Protein AF-A0A972LWR5-F1 (afdb_monomer_lite)

pLDDT: mean 77.83, std 15.04, range [46.28, 92.75]

Structure (mmCIF, N/CA/C/O backbone):
data_AF-A0A972LWR5-F1
#
_entry.id   AF-A0A972LWR5-F1
#
loop_
_atom_site.group_PDB
_atom_site.id
_atom_site.type_symbol
_atom_site.label_atom_id
_atom_site.label_alt_id
_atom_site.label_comp_id
_atom_site.label_asym_id
_atom_site.label_entity_id
_atom_site.label_seq_id
_atom_site.pdbx_PDB_ins_code
_atom_site.Cartn_x
_atom_site.Cartn_y
_atom_site.Cartn_z
_atom_site.occupancy
_atom_site.B_iso_or_equiv
_atom_site.auth_seq_id
_atom_site.auth_comp_id
_atom_site.auth_asym_id
_atom_site.auth_atom_id
_atom_site.pdbx_PDB_model_num
ATOM 1 N N . MET A 1 1 ? 4.904 -5.696 61.386 1.00 52.78 1 MET A N 1
ATOM 2 C CA . MET A 1 1 ? 3.780 -6.233 60.578 1.00 52.78 1 MET A CA 1
ATOM 3 C C . MET A 1 1 ? 3.346 -5.278 59.453 1.00 52.78 1 MET A C 1
ATOM 5 O O . MET A 1 1 ? 2.999 -5.763 58.387 1.00 52.78 1 MET A O 1
ATOM 9 N N . LEU A 1 2 ? 3.448 -3.951 59.634 1.00 50.88 2 LEU A N 1
ATOM 10 C CA . LEU A 1 2 ? 3.089 -2.930 58.625 1.00 50.88 2 LEU A CA 1
ATOM 11 C C . LEU A 1 2 ? 4.042 -2.836 57.408 1.00 50.88 2 LEU A C 1
ATOM 13 O O . LEU A 1 2 ? 3.626 -2.416 56.333 1.00 50.88 2 LEU A O 1
ATOM 17 N N . GLU A 1 3 ? 5.290 -3.299 57.539 1.00 55.75 3 GLU A N 1
ATOM 18 C CA . GLU A 1 3 ? 6.297 -3.336 56.456 1.00 55.75 3 GLU A CA 1
ATOM 19 C C . GLU A 1 3 ? 5.886 -4.218 55.258 1.00 55.75 3 GLU A C 1
ATOM 21 O O . GLU A 1 3 ? 6.197 -3.911 54.109 1.00 55.75 3 GLU A O 1
ATOM 26 N N . ARG A 1 4 ? 5.126 -5.300 55.498 1.00 54.59 4 ARG A N 1
ATOM 27 C CA . ARG A 1 4 ? 4.644 -6.202 54.431 1.00 54.59 4 ARG A CA 1
ATOM 28 C C . ARG A 1 4 ? 3.530 -5.585 53.588 1.00 54.59 4 ARG A C 1
ATOM 30 O O . ARG A 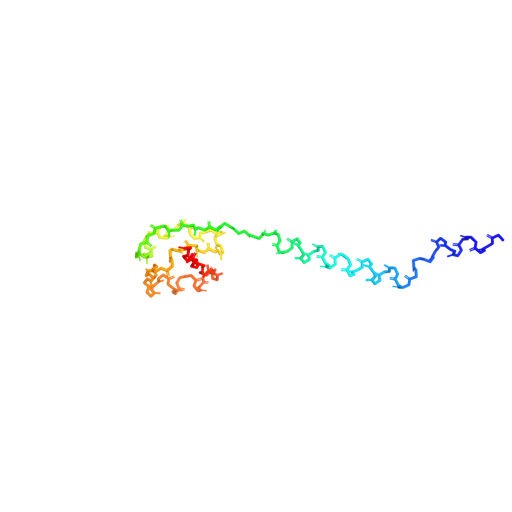1 4 ? 3.430 -5.916 52.413 1.00 54.59 4 ARG A O 1
ATOM 37 N N . ILE A 1 5 ? 2.726 -4.691 54.168 1.00 53.09 5 ILE A N 1
ATOM 38 C CA . ILE A 1 5 ? 1.637 -4.006 53.456 1.00 53.09 5 ILE A CA 1
ATOM 39 C C . ILE A 1 5 ? 2.211 -2.896 52.567 1.00 53.09 5 ILE A C 1
ATOM 41 O O . ILE A 1 5 ? 1.799 -2.772 51.419 1.00 53.09 5 ILE A O 1
ATOM 45 N N . LYS A 1 6 ? 3.242 -2.168 53.027 1.00 52.88 6 LYS A N 1
ATOM 46 C CA . LYS A 1 6 ? 3.970 -1.200 52.184 1.00 52.88 6 LYS A CA 1
ATOM 47 C C . LYS A 1 6 ? 4.599 -1.854 50.949 1.00 52.88 6 LYS A C 1
ATOM 49 O O . LYS A 1 6 ? 4.469 -1.321 49.857 1.00 52.88 6 LYS A O 1
ATOM 54 N N . LYS A 1 7 ? 5.180 -3.050 51.093 1.00 52.41 7 LYS A N 1
ATOM 55 C CA . LYS A 1 7 ? 5.783 -3.803 49.978 1.00 52.41 7 LYS A CA 1
ATOM 56 C C . LYS A 1 7 ? 4.773 -4.258 48.909 1.00 52.41 7 LYS A C 1
ATOM 58 O O . LYS A 1 7 ? 5.169 -4.490 47.777 1.00 52.41 7 LYS A O 1
ATOM 63 N N . LEU A 1 8 ? 3.487 -4.374 49.256 1.00 53.06 8 LEU A N 1
ATOM 64 C CA . LEU A 1 8 ? 2.396 -4.669 48.314 1.00 53.06 8 LEU A CA 1
ATOM 65 C C . LEU A 1 8 ? 1.809 -3.405 47.659 1.00 53.06 8 LEU A C 1
ATOM 67 O O . LEU A 1 8 ? 1.172 -3.513 46.618 1.00 53.06 8 LEU A O 1
ATOM 71 N N . MET A 1 9 ? 2.020 -2.224 48.252 1.00 48.91 9 MET A N 1
ATOM 72 C CA . MET A 1 9 ? 1.580 -0.927 47.709 1.00 48.91 9 MET A CA 1
ATOM 73 C C . MET A 1 9 ? 2.675 -0.190 46.928 1.00 48.91 9 MET A C 1
ATOM 75 O O . MET A 1 9 ? 2.415 0.870 46.3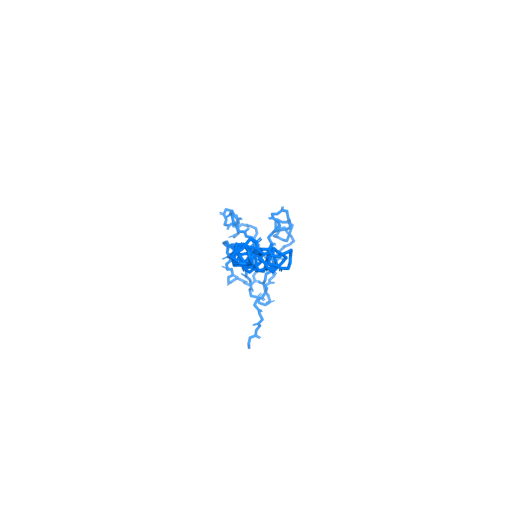66 1.00 48.91 9 MET A O 1
ATOM 79 N N . ASN A 1 10 ? 3.881 -0.753 46.863 1.00 52.88 10 ASN A N 1
ATOM 80 C CA . ASN A 1 10 ? 4.969 -0.283 46.017 1.00 52.88 10 ASN A CA 1
ATOM 81 C C . ASN A 1 10 ? 4.778 -0.802 44.583 1.00 52.88 10 ASN A C 1
ATOM 83 O O . ASN A 1 10 ? 5.623 -1.515 44.061 1.00 52.88 10 ASN A O 1
ATOM 87 N N . PHE A 1 11 ? 3.694 -0.383 43.923 1.00 53.25 11 PHE A N 1
ATOM 88 C CA . PHE A 1 11 ? 3.872 0.052 42.538 1.00 53.25 11 PHE A CA 1
ATOM 89 C C . PHE A 1 11 ? 4.705 1.330 42.645 1.00 53.25 11 PHE A C 1
ATOM 91 O O . PHE A 1 11 ? 4.167 2.437 42.690 1.00 53.25 11 PHE A O 1
ATOM 98 N N . GLU A 1 12 ? 6.015 1.176 42.856 1.00 59.09 12 GLU A N 1
ATOM 99 C CA . GLU A 1 12 ? 6.925 2.315 42.871 1.00 59.09 12 GLU A CA 1
ATOM 100 C C . GLU A 1 12 ? 6.743 3.034 41.533 1.00 59.09 12 GLU A C 1
ATOM 102 O O . GLU A 1 12 ? 6.408 2.418 40.525 1.00 59.09 12 GLU A O 1
ATOM 107 N N . THR A 1 13 ? 6.925 4.346 41.479 1.00 56.69 13 THR A N 1
ATOM 108 C CA . THR A 1 13 ? 6.835 5.106 40.218 1.00 56.69 13 THR A CA 1
ATOM 109 C C . THR A 1 13 ? 7.670 4.478 39.083 1.00 56.69 13 THR A C 1
ATOM 111 O O . THR A 1 13 ? 7.276 4.536 37.921 1.00 56.69 13 TH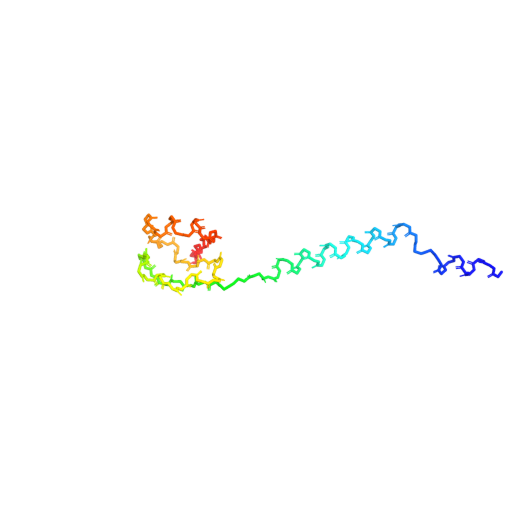R A O 1
ATOM 114 N N . LEU A 1 14 ? 8.742 3.759 39.443 1.00 57.00 14 LEU A N 1
ATOM 115 C CA . LEU A 1 14 ? 9.537 2.864 38.592 1.00 57.00 14 LEU A CA 1
ATOM 116 C C . LEU A 1 14 ? 8.746 1.733 37.901 1.00 57.00 14 LEU A C 1
ATOM 118 O O . LEU A 1 14 ? 9.031 1.414 36.745 1.00 57.00 14 LEU A O 1
ATOM 122 N N . ASP A 1 15 ? 7.759 1.131 38.564 1.00 69.12 15 ASP A N 1
ATOM 123 C CA . ASP A 1 15 ? 6.896 0.096 37.986 1.00 69.12 15 ASP A CA 1
ATOM 124 C C . ASP A 1 15 ? 5.910 0.683 36.978 1.00 69.12 15 ASP A C 1
ATOM 126 O O . ASP A 1 15 ? 5.679 0.080 35.931 1.00 69.12 15 ASP A O 1
ATOM 130 N N . ILE A 1 16 ? 5.378 1.883 37.239 1.00 69.31 16 ILE A N 1
ATOM 131 C CA . ILE A 1 16 ? 4.476 2.562 36.298 1.00 69.31 16 ILE A CA 1
ATOM 132 C C . ILE A 1 16 ? 5.229 2.912 35.014 1.00 69.31 16 ILE A C 1
ATOM 134 O O . ILE A 1 16 ? 4.768 2.556 33.933 1.00 69.31 16 ILE A O 1
ATOM 138 N N . ASP A 1 17 ? 6.408 3.532 35.107 1.00 77.69 17 ASP A N 1
ATOM 139 C CA . ASP A 1 17 ? 7.207 3.885 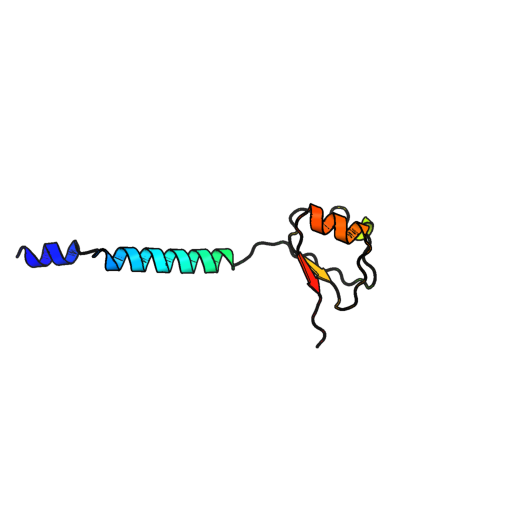33.926 1.00 77.69 17 ASP A CA 1
ATOM 140 C C . ASP A 1 17 ? 7.605 2.655 33.104 1.00 77.69 17 ASP A C 1
ATOM 142 O O . ASP A 1 17 ? 7.600 2.683 31.869 1.00 77.69 17 ASP A O 1
ATOM 146 N N . ARG A 1 18 ? 7.916 1.542 33.778 1.00 81.38 18 ARG A N 1
ATOM 147 C CA . ARG A 1 18 ? 8.211 0.266 33.124 1.00 81.38 18 ARG A CA 1
ATOM 148 C C . ARG A 1 18 ? 6.987 -0.292 32.400 1.00 81.38 18 ARG A C 1
ATOM 150 O O . ARG A 1 18 ? 7.121 -0.733 31.259 1.00 81.38 18 ARG A O 1
ATOM 157 N N . ILE A 1 19 ? 5.816 -0.261 33.034 1.00 83.19 19 ILE A N 1
ATOM 158 C CA . ILE A 1 19 ? 4.554 -0.712 32.435 1.00 83.19 19 ILE A CA 1
ATOM 159 C C . ILE A 1 19 ? 4.191 0.171 31.239 1.00 83.19 19 ILE A C 1
ATOM 161 O O . ILE A 1 19 ? 3.899 -0.356 30.171 1.00 83.19 19 ILE A O 1
ATOM 165 N N . VAL A 1 20 ? 4.269 1.498 31.373 1.00 85.12 20 VAL A N 1
ATOM 166 C CA . VAL A 1 20 ? 3.989 2.446 30.283 1.00 85.12 20 VAL A CA 1
ATOM 167 C C . VAL A 1 20 ? 4.944 2.222 29.117 1.00 85.12 20 VAL A C 1
ATOM 169 O O . VAL A 1 20 ? 4.496 2.135 27.978 1.00 85.12 20 VAL A O 1
ATOM 172 N N . ARG A 1 21 ? 6.247 2.067 29.377 1.00 82.56 21 ARG A N 1
ATOM 173 C CA . ARG A 1 21 ? 7.239 1.785 28.330 1.00 82.56 21 ARG A CA 1
ATOM 174 C C . ARG A 1 21 ? 6.936 0.481 27.601 1.00 82.56 21 ARG A C 1
ATOM 176 O O . ARG A 1 21 ? 7.003 0.443 26.377 1.00 82.56 21 ARG A O 1
ATOM 183 N N . GLU A 1 22 ? 6.589 -0.568 28.335 1.00 87.19 22 GLU A N 1
ATOM 184 C CA . GLU A 1 22 ? 6.266 -1.866 27.749 1.00 87.19 22 GLU A CA 1
ATOM 185 C C . GLU A 1 22 ? 4.955 -1.829 26.951 1.00 87.19 22 GLU A C 1
ATOM 187 O O . GLU A 1 22 ? 4.891 -2.375 25.853 1.00 87.19 22 GLU A O 1
ATOM 192 N N . ILE A 1 23 ? 3.929 -1.131 27.448 1.00 87.81 23 ILE A N 1
ATOM 193 C CA . ILE A 1 23 ? 2.675 -0.904 26.718 1.00 87.81 23 ILE A CA 1
ATOM 194 C C . ILE A 1 23 ? 2.946 -0.105 25.446 1.00 87.81 23 ILE A C 1
ATOM 196 O O . ILE A 1 23 ? 2.478 -0.496 24.387 1.00 87.81 23 ILE A O 1
ATOM 200 N N . VAL A 1 24 ? 3.735 0.970 25.508 1.00 85.12 24 VAL A N 1
ATOM 201 C CA . VAL A 1 24 ? 4.109 1.755 24.321 1.00 85.12 24 VAL A CA 1
ATOM 202 C C . VAL A 1 24 ? 4.897 0.903 23.327 1.00 85.12 24 VAL A C 1
ATOM 204 O O . VAL A 1 24 ? 4.656 1.015 22.131 1.00 85.12 24 VAL A O 1
ATOM 207 N N . ASN A 1 25 ? 5.796 0.031 23.788 1.00 82.94 25 ASN A N 1
ATOM 208 C CA . ASN A 1 25 ? 6.531 -0.887 22.916 1.00 82.94 25 ASN A CA 1
ATOM 209 C C . ASN A 1 25 ? 5.609 -1.916 22.254 1.00 82.94 25 ASN A C 1
ATOM 211 O O . ASN A 1 25 ? 5.734 -2.145 21.055 1.00 82.94 25 ASN A O 1
ATOM 215 N N . ARG A 1 26 ? 4.667 -2.504 23.000 1.00 80.50 26 ARG A N 1
ATOM 216 C CA . ARG A 1 26 ? 3.685 -3.456 22.456 1.00 80.50 26 ARG A CA 1
ATOM 217 C C . ARG A 1 26 ? 2.704 -2.783 21.516 1.00 80.50 26 ARG A C 1
ATOM 219 O O . ARG A 1 26 ? 2.494 -3.297 20.435 1.00 80.50 26 ARG A O 1
ATOM 226 N N . LEU A 1 27 ? 2.194 -1.605 21.867 1.00 78.50 27 LEU A N 1
ATOM 227 C CA . LEU A 1 27 ? 1.335 -0.815 20.990 1.00 78.50 27 LEU A CA 1
ATOM 228 C C . LEU A 1 27 ? 2.082 -0.369 19.736 1.00 78.50 27 LEU A C 1
ATOM 230 O O . LEU A 1 27 ? 1.505 -0.415 18.665 1.00 78.50 27 LEU A O 1
ATOM 234 N N . ARG A 1 28 ? 3.361 0.019 19.818 1.00 72.31 28 ARG A N 1
ATOM 235 C CA . ARG A 1 28 ? 4.171 0.307 18.623 1.00 72.31 28 ARG A CA 1
ATOM 236 C C . ARG A 1 28 ? 4.384 -0.932 17.770 1.00 72.31 28 ARG A C 1
ATOM 238 O O . ARG A 1 28 ? 4.205 -0.841 16.567 1.00 72.31 28 ARG A O 1
ATOM 245 N N . ALA A 1 29 ? 4.714 -2.068 18.379 1.00 67.50 29 ALA A N 1
ATOM 246 C CA . ALA A 1 29 ? 4.856 -3.329 17.665 1.00 67.50 29 ALA A CA 1
ATOM 247 C C . ALA A 1 29 ? 3.525 -3.763 17.033 1.00 67.50 29 ALA A C 1
ATOM 249 O O . ALA A 1 29 ? 3.520 -4.212 15.902 1.00 67.50 29 ALA A O 1
ATOM 250 N N . GLU A 1 30 ? 2.392 -3.570 17.709 1.00 61.97 30 GLU A N 1
ATOM 251 C CA . GLU A 1 30 ? 1.047 -3.837 17.189 1.00 61.97 30 GLU A CA 1
ATOM 252 C C . GLU A 1 30 ? 0.623 -2.819 16.117 1.00 61.97 30 GLU A C 1
ATOM 254 O O . GLU A 1 30 ? -0.034 -3.189 15.154 1.00 61.97 30 GLU A O 1
ATOM 259 N N . MET A 1 31 ? 1.056 -1.559 16.212 1.00 58.16 31 MET A N 1
ATOM 260 C CA . MET A 1 31 ? 0.900 -0.548 15.156 1.00 58.16 31 MET A CA 1
ATOM 261 C C . MET A 1 31 ? 1.825 -0.815 13.956 1.00 58.16 31 MET A C 1
ATOM 263 O O . MET A 1 31 ? 1.496 -0.428 12.836 1.00 58.16 31 MET A O 1
ATOM 267 N N . GLU A 1 32 ? 2.956 -1.492 14.167 1.00 53.59 32 GLU A N 1
ATOM 268 C CA . GLU A 1 32 ? 3.802 -2.078 13.119 1.00 53.59 32 GLU A CA 1
ATOM 269 C C . GLU A 1 32 ? 3.268 -3.442 12.636 1.00 53.59 32 GLU A C 1
ATOM 271 O O . GLU A 1 32 ? 3.685 -3.937 11.586 1.00 53.59 32 GLU A O 1
ATOM 276 N N . VAL A 1 33 ? 2.285 -4.030 13.328 1.00 51.69 33 VAL A N 1
ATOM 277 C CA . VAL A 1 33 ? 1.571 -5.240 12.907 1.00 51.69 33 VAL A CA 1
ATOM 278 C C . VAL A 1 33 ? 0.300 -4.817 12.172 1.00 51.69 33 VAL A C 1
ATOM 280 O O . VAL A 1 33 ? -0.814 -4.855 12.675 1.00 51.69 33 VAL A O 1
ATOM 283 N N . GLN A 1 34 ? 0.535 -4.463 10.910 1.00 53.97 34 GLN A N 1
ATOM 284 C CA . GLN A 1 34 ? -0.424 -4.378 9.810 1.00 53.97 34 GLN A CA 1
ATOM 285 C C . GLN A 1 34 ? -1.607 -3.413 9.995 1.00 53.97 34 GLN A C 1
ATOM 287 O O . GLN A 1 34 ? -2.654 -3.770 10.530 1.00 53.97 34 GLN A O 1
ATOM 292 N N . PRO A 1 35 ? -1.630 -2.343 9.198 1.00 53.38 35 PRO A N 1
ATOM 293 C CA . PRO A 1 35 ? -2.623 -2.269 8.155 1.00 53.38 35 PRO A CA 1
ATOM 294 C C . PRO A 1 35 ? -2.041 -3.045 6.948 1.00 53.38 35 PRO A C 1
ATOM 296 O O . PRO A 1 35 ? -0.840 -3.266 6.825 1.00 53.38 35 PRO A O 1
ATOM 299 N N . VAL A 1 36 ? -2.807 -3.552 6.001 1.00 55.31 36 VAL A N 1
ATOM 300 C CA . VAL A 1 36 ? -3.075 -2.763 4.802 1.00 55.31 36 VAL A CA 1
ATOM 301 C C . VAL A 1 36 ? -3.388 -3.788 3.714 1.00 55.31 36 VAL A C 1
ATOM 303 O O . VAL A 1 36 ? -2.554 -4.650 3.441 1.00 55.31 36 VAL A O 1
ATOM 306 N N . ALA A 1 37 ? -4.523 -3.672 3.027 1.00 72.25 37 ALA A N 1
ATOM 307 C CA . ALA A 1 37 ? -4.742 -4.396 1.780 1.00 72.25 37 ALA A CA 1
ATOM 308 C C . ALA A 1 37 ? -3.649 -3.992 0.772 1.00 72.25 37 ALA A C 1
ATOM 310 O O . ALA A 1 37 ? -3.700 -2.915 0.186 1.00 72.25 37 ALA A O 1
ATOM 311 N N . ALA A 1 38 ? -2.596 -4.798 0.637 1.00 79.94 38 ALA A N 1
ATOM 312 C CA . ALA A 1 38 ? -1.532 -4.542 -0.320 1.00 79.94 38 ALA A CA 1
ATOM 313 C C . ALA A 1 38 ? -1.970 -5.080 -1.682 1.00 79.94 38 ALA A C 1
ATOM 315 O O . ALA A 1 38 ? -2.153 -6.286 -1.856 1.00 79.94 38 ALA A O 1
ATOM 316 N N . LEU A 1 39 ? -2.124 -4.195 -2.662 1.00 87.38 39 LEU A N 1
ATOM 317 C CA . LEU A 1 39 ? -2.454 -4.597 -4.022 1.00 87.38 39 LEU A CA 1
ATOM 318 C C . LEU A 1 39 ? -1.159 -4.880 -4.780 1.00 87.38 39 LEU A C 1
ATOM 320 O O . LEU A 1 39 ? -0.320 -3.995 -4.931 1.00 87.38 39 LEU A O 1
ATOM 324 N N . THR A 1 40 ? -0.991 -6.107 -5.270 1.00 89.81 40 THR A N 1
ATOM 325 C CA . THR A 1 40 ? 0.151 -6.466 -6.123 1.00 89.81 40 THR A CA 1
ATOM 326 C C . THR A 1 40 ? -0.268 -6.432 -7.583 1.00 89.81 40 THR A C 1
ATOM 328 O O . THR A 1 40 ? -1.227 -7.096 -7.970 1.00 89.81 40 THR A O 1
ATOM 331 N N . VAL A 1 41 ? 0.459 -5.667 -8.394 1.00 89.12 41 VAL A N 1
ATOM 332 C CA . VAL A 1 41 ? 0.223 -5.555 -9.835 1.00 89.12 41 VAL A CA 1
ATOM 333 C C . VAL A 1 41 ? 1.471 -5.984 -10.584 1.00 89.12 41 VAL A C 1
ATOM 335 O O . VAL A 1 41 ? 2.516 -5.329 -10.545 1.00 89.12 41 VAL A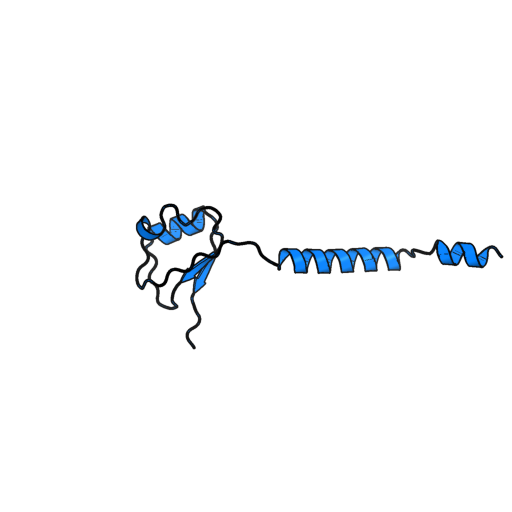 O 1
ATOM 338 N N . ASP A 1 42 ? 1.332 -7.089 -11.307 1.00 87.75 42 ASP A N 1
ATOM 339 C CA . ASP A 1 42 ? 2.417 -7.723 -12.046 1.00 87.75 42 ASP A CA 1
ATOM 340 C C . ASP A 1 42 ? 2.467 -7.262 -13.515 1.00 87.75 42 ASP A C 1
ATOM 342 O O . ASP A 1 42 ? 2.579 -8.055 -14.446 1.00 87.75 42 ASP A O 1
ATOM 346 N N . ALA A 1 43 ? 2.353 -5.950 -13.732 1.00 85.62 43 ALA A N 1
ATOM 347 C CA . ALA A 1 43 ? 2.352 -5.338 -15.058 1.00 85.62 43 ALA A CA 1
ATOM 348 C C . ALA A 1 43 ? 3.607 -4.482 -15.285 1.00 85.62 43 ALA A C 1
ATOM 350 O O . ALA A 1 43 ? 4.174 -3.887 -14.365 1.00 85.62 43 ALA A O 1
ATOM 351 N N . ARG A 1 44 ? 4.059 -4.410 -16.544 1.00 87.44 44 ARG A N 1
ATOM 352 C CA . ARG A 1 44 ? 5.198 -3.561 -16.939 1.00 87.44 44 ARG A CA 1
ATOM 353 C C . ARG A 1 44 ? 4.809 -2.086 -17.029 1.00 87.44 44 ARG A C 1
ATOM 355 O O . ARG A 1 44 ? 5.633 -1.228 -16.725 1.00 87.44 44 ARG A O 1
ATOM 362 N N . VAL A 1 45 ? 3.584 -1.804 -17.452 1.00 89.31 45 VAL A N 1
ATOM 363 C CA . VAL A 1 45 ? 2.995 -0.464 -17.506 1.00 89.31 45 VAL A CA 1
ATOM 364 C C . VAL A 1 45 ? 1.707 -0.529 -16.709 1.00 89.31 45 VAL A C 1
ATOM 366 O O . VAL A 1 45 ? 0.936 -1.457 -16.909 1.00 89.31 45 VAL A O 1
ATOM 369 N N . ILE A 1 46 ? 1.519 0.413 -15.791 1.00 90.75 46 ILE A N 1
ATOM 370 C CA . ILE A 1 46 ? 0.349 0.470 -14.919 1.00 90.75 46 ILE A CA 1
ATOM 371 C C . ILE A 1 46 ? -0.427 1.735 -15.254 1.00 90.75 46 ILE A C 1
ATOM 373 O O . ILE A 1 46 ? 0.099 2.857 -15.184 1.00 90.75 46 ILE A O 1
ATOM 377 N N . THR A 1 47 ? -1.682 1.531 -15.628 1.00 91.00 47 THR A N 1
ATOM 378 C CA . THR A 1 47 ? -2.627 2.580 -16.007 1.00 91.00 47 THR A CA 1
ATOM 379 C C . THR A 1 47 ? -3.708 2.762 -14.947 1.00 91.00 47 THR A C 1
ATOM 381 O O . THR A 1 47 ? -3.966 1.881 -14.127 1.00 91.00 47 THR A O 1
ATOM 384 N N . LEU A 1 48 ? -4.361 3.924 -14.956 1.00 87.00 48 LEU A N 1
ATOM 385 C CA . LEU A 1 48 ? -5.409 4.236 -13.984 1.00 87.00 48 LEU A CA 1
ATOM 386 C C . LEU A 1 48 ? -6.637 3.333 -14.168 1.00 87.00 48 LEU A C 1
ATOM 388 O O . LEU A 1 48 ? -7.229 2.894 -13.189 1.00 87.00 48 LEU A O 1
ATOM 392 N N . SER A 1 49 ? -6.962 2.973 -15.411 1.00 86.69 49 SER A N 1
ATOM 393 C CA . SER A 1 49 ? -8.041 2.033 -15.733 1.00 86.69 49 SER A CA 1
ATOM 394 C C . SER A 1 49 ? -7.827 0.640 -15.138 1.00 86.69 49 SER A C 1
ATOM 396 O O . SER A 1 49 ? -8.793 -0.008 -14.753 1.00 86.69 49 SER A O 1
ATOM 398 N N . GLU A 1 50 ? -6.581 0.178 -15.010 1.00 85.19 50 GLU A N 1
ATOM 399 C CA . GLU A 1 50 ? -6.283 -1.126 -14.398 1.00 85.19 50 GLU A CA 1
ATOM 400 C C . GLU A 1 50 ? -6.432 -1.126 -12.871 1.00 85.19 50 GLU A C 1
ATOM 402 O O . GLU A 1 50 ? -6.667 -2.188 -12.282 1.00 85.19 50 GLU A O 1
ATOM 407 N N . LEU A 1 51 ? -6.291 0.047 -12.247 1.00 85.25 51 LEU A N 1
ATOM 408 C CA . LEU A 1 51 ? -6.369 0.259 -10.799 1.00 85.25 51 LEU A CA 1
ATOM 409 C C . LEU A 1 51 ? -7.745 0.753 -10.329 1.00 85.25 51 LEU A C 1
ATOM 411 O O . LEU A 1 51 ? -8.038 0.686 -9.134 1.00 85.25 51 LEU A O 1
ATOM 415 N N . ALA A 1 52 ? -8.589 1.239 -11.240 1.00 81.62 52 ALA A N 1
ATOM 416 C CA . ALA A 1 52 ? -9.918 1.751 -10.927 1.00 81.62 52 ALA A CA 1
ATOM 417 C C . ALA A 1 52 ? -10.742 0.714 -10.142 1.00 81.62 52 ALA A C 1
ATOM 419 O O . ALA A 1 52 ? -10.808 -0.458 -10.511 1.00 81.62 52 ALA A O 1
ATOM 420 N N . GLY A 1 53 ? -11.326 1.139 -9.018 1.00 82.19 53 GLY A N 1
ATOM 421 C CA . GLY A 1 53 ? -12.103 0.276 -8.118 1.00 82.19 53 GLY A CA 1
ATOM 422 C C . GLY A 1 53 ? -11.289 -0.738 -7.299 1.00 82.19 53 GLY A C 1
ATOM 423 O O . GLY A 1 53 ? -11.854 -1.402 -6.441 1.00 82.19 53 GLY A O 1
ATOM 424 N N . LYS A 1 54 ? -9.970 -0.859 -7.513 1.00 84.00 54 LYS A N 1
ATOM 425 C CA . LYS A 1 54 ? -9.096 -1.792 -6.770 1.00 84.00 54 LYS A CA 1
ATOM 426 C C . LYS A 1 54 ? -8.286 -1.127 -5.661 1.00 84.00 54 LYS A C 1
ATOM 428 O O . LYS A 1 54 ? -7.619 -1.824 -4.909 1.00 84.00 54 LYS A O 1
ATOM 433 N N . LEU A 1 55 ? -8.305 0.204 -5.586 1.00 85.12 55 LEU A N 1
ATOM 434 C CA . LEU A 1 55 ? -7.548 0.992 -4.605 1.00 85.12 55 LEU A CA 1
ATOM 435 C C . LEU A 1 55 ? -8.343 1.301 -3.324 1.00 85.12 55 LEU A C 1
ATOM 437 O O . LEU A 1 55 ? -7.848 2.010 -2.452 1.00 85.12 55 LEU A O 1
ATOM 441 N N . GLU A 1 56 ? -9.582 0.822 -3.200 1.00 84.06 56 GLU A N 1
ATOM 442 C CA . GLU A 1 56 ? -10.391 1.039 -1.997 1.00 84.06 56 GLU A CA 1
ATOM 443 C C . GLU A 1 56 ? -9.847 0.221 -0.823 1.00 84.06 56 GLU A C 1
ATOM 445 O O . GLU A 1 56 ? -9.646 -0.986 -0.932 1.00 84.06 56 GLU A O 1
ATOM 450 N N . GLY A 1 57 ? -9.552 0.889 0.296 1.00 81.75 57 GLY A N 1
ATOM 451 C CA . GLY A 1 57 ? -8.931 0.255 1.468 1.00 81.75 57 GLY A CA 1
ATOM 452 C C . GLY A 1 57 ? -7.475 -0.190 1.260 1.00 81.75 57 GLY A C 1
ATOM 453 O O . GLY A 1 57 ? -6.873 -0.768 2.166 1.00 81.75 57 GLY A O 1
ATOM 454 N N . VAL A 1 58 ? -6.893 0.084 0.088 1.00 88.69 58 VAL A N 1
ATOM 455 C CA . VAL A 1 58 ? -5.485 -0.180 -0.210 1.00 88.69 58 VAL A CA 1
ATOM 456 C C . VAL A 1 58 ? -4.651 0.977 0.302 1.00 88.69 58 VAL A C 1
ATOM 458 O O . VAL A 1 58 ? -4.927 2.130 -0.008 1.00 88.69 58 VAL A O 1
ATOM 461 N N . HIS A 1 59 ? -3.586 0.665 1.030 1.00 87.00 59 HIS A N 1
ATOM 462 C CA . HIS A 1 59 ? -2.587 1.657 1.442 1.00 87.00 59 HIS A CA 1
ATOM 463 C C . HIS A 1 59 ? -1.196 1.365 0.873 1.00 87.00 59 HIS A C 1
ATOM 465 O O . HIS A 1 59 ? -0.293 2.179 1.036 1.00 87.00 59 HIS A O 1
ATOM 471 N N . GLN A 1 60 ? -1.015 0.241 0.169 1.00 90.56 60 GLN A N 1
ATOM 472 C CA . GLN A 1 60 ? 0.255 -0.107 -0.460 1.00 90.56 60 GLN A CA 1
ATOM 473 C C . GLN A 1 60 ? 0.030 -0.749 -1.832 1.00 90.56 60 GLN A C 1
ATOM 475 O O . GLN A 1 60 ? -0.694 -1.735 -1.960 1.00 90.56 60 GLN A O 1
ATOM 480 N N . LEU A 1 61 ? 0.691 -0.211 -2.857 1.00 90.31 61 LEU A N 1
ATOM 481 C CA . LEU A 1 61 ? 0.744 -0.771 -4.202 1.00 90.31 61 LEU A CA 1
ATOM 482 C C . LEU A 1 61 ? 2.125 -1.393 -4.439 1.00 90.31 61 LEU A C 1
ATOM 484 O O . LEU A 1 61 ? 3.137 -0.690 -4.493 1.00 90.31 61 LEU A O 1
ATOM 488 N N . ARG A 1 62 ? 2.160 -2.714 -4.615 1.00 91.81 62 ARG A N 1
ATOM 489 C CA . ARG A 1 62 ? 3.372 -3.477 -4.932 1.00 91.81 62 ARG A CA 1
ATOM 490 C C . ARG A 1 62 ? 3.488 -3.684 -6.433 1.00 91.81 62 ARG A C 1
ATOM 492 O O . ARG A 1 62 ? 2.576 -4.211 -7.067 1.00 91.81 62 ARG A O 1
ATOM 499 N N . VAL A 1 63 ? 4.620 -3.281 -6.999 1.00 91.56 63 VAL A N 1
ATOM 500 C CA . VAL A 1 63 ? 4.871 -3.315 -8.446 1.00 91.56 63 VAL A CA 1
ATOM 501 C C . VAL A 1 63 ? 6.233 -3.927 -8.758 1.00 91.56 63 VAL A C 1
ATOM 503 O O . VAL A 1 63 ? 7.142 -3.929 -7.923 1.00 91.56 63 VAL A O 1
ATOM 506 N N . ARG A 1 64 ? 6.422 -4.403 -9.994 1.00 90.50 64 ARG A N 1
ATOM 507 C CA . ARG A 1 64 ? 7.743 -4.842 -10.476 1.00 90.50 64 ARG A CA 1
ATOM 508 C C . ARG A 1 64 ? 8.780 -3.718 -10.359 1.00 90.50 64 ARG A C 1
ATOM 510 O O . ARG A 1 64 ? 8.460 -2.547 -10.563 1.00 90.50 64 ARG A O 1
ATOM 517 N N . ALA A 1 65 ? 10.051 -4.075 -10.158 1.00 87.88 65 ALA A N 1
ATOM 518 C CA . ALA A 1 65 ? 11.171 -3.130 -10.039 1.00 87.88 65 ALA A CA 1
ATOM 519 C C . ALA A 1 65 ? 11.180 -2.040 -11.130 1.00 87.88 65 ALA A C 1
ATOM 521 O O . ALA A 1 65 ? 11.375 -0.849 -10.871 1.00 87.88 65 ALA A O 1
ATOM 522 N N . ARG A 1 66 ? 10.936 -2.472 -12.374 1.00 88.38 66 ARG A N 1
ATOM 523 C CA . ARG A 1 66 ? 10.959 -1.651 -13.592 1.00 88.38 66 ARG A CA 1
ATOM 524 C C . ARG A 1 66 ? 9.561 -1.318 -14.122 1.00 88.38 66 ARG A C 1
ATOM 526 O O . ARG A 1 66 ? 9.427 -0.988 -15.297 1.00 88.38 66 ARG A O 1
ATOM 533 N N . ALA A 1 67 ? 8.527 -1.421 -13.286 1.00 91.31 67 ALA A N 1
ATOM 534 C CA . ALA A 1 67 ? 7.188 -1.003 -13.673 1.00 91.31 67 ALA A CA 1
ATOM 535 C C . ALA A 1 67 ? 7.153 0.510 -13.944 1.00 91.31 67 ALA A C 1
ATOM 537 O O . ALA A 1 67 ? 7.719 1.322 -13.196 1.00 91.31 67 ALA A O 1
ATOM 538 N N . ILE A 1 68 ? 6.478 0.874 -15.029 1.00 92.12 68 ILE A N 1
ATOM 539 C CA . ILE A 1 68 ? 6.211 2.251 -15.426 1.00 92.12 68 ILE A CA 1
ATOM 540 C C . ILE A 1 68 ? 4.822 2.608 -14.910 1.00 92.12 68 ILE A C 1
ATOM 542 O O . ILE A 1 68 ? 3.825 2.046 -15.355 1.00 92.12 68 ILE A O 1
ATOM 546 N N . LEU A 1 69 ? 4.764 3.555 -13.977 1.00 91.06 69 LEU A N 1
ATOM 547 C CA . LEU A 1 69 ? 3.512 4.162 -13.544 1.00 91.06 69 LEU A CA 1
ATOM 548 C C . LEU A 1 69 ? 3.313 5.429 -14.365 1.00 91.06 69 LEU A C 1
ATOM 550 O O . LEU A 1 69 ? 4.190 6.302 -14.370 1.00 91.06 69 LEU A O 1
ATOM 554 N N . THR A 1 70 ? 2.177 5.512 -15.050 1.00 91.94 70 THR A N 1
ATOM 555 C CA . THR A 1 70 ? 1.770 6.738 -15.746 1.00 91.94 70 THR A CA 1
ATOM 556 C C . THR A 1 70 ? 1.621 7.902 -14.749 1.00 91.94 70 THR A C 1
ATOM 558 O O . THR A 1 70 ? 1.370 7.651 -13.566 1.00 91.94 70 THR A O 1
ATOM 561 N N . PRO A 1 71 ? 1.775 9.172 -15.178 1.00 92.75 71 PRO A N 1
ATOM 562 C CA . PRO A 1 71 ? 1.626 10.330 -14.290 1.00 92.75 71 PRO A CA 1
ATOM 563 C C . PRO A 1 71 ? 0.298 10.323 -13.526 1.00 92.75 71 PRO A C 1
ATOM 565 O O . PRO A 1 71 ? 0.306 10.387 -12.304 1.00 92.75 71 PRO A O 1
ATOM 568 N N . SER A 1 72 ? -0.812 10.057 -14.220 1.00 90.88 72 SER A N 1
ATOM 569 C CA . SER A 1 72 ? -2.148 9.993 -13.615 1.00 90.88 72 SER A CA 1
ATOM 570 C C . SER A 1 72 ? -2.263 8.943 -12.508 1.00 90.88 72 SER A C 1
ATOM 572 O O . SER A 1 72 ? -2.944 9.164 -11.515 1.00 90.88 72 SER A O 1
ATOM 574 N N . VAL A 1 73 ? -1.572 7.805 -12.640 1.00 91.88 73 VAL A N 1
ATOM 575 C CA . VAL A 1 73 ? -1.518 6.798 -11.570 1.00 91.88 73 VAL A CA 1
ATOM 576 C C . VAL A 1 73 ? -0.744 7.319 -10.362 1.00 91.88 73 VAL A C 1
ATOM 578 O O . VAL A 1 73 ? -1.147 7.077 -9.230 1.00 91.88 73 VAL A O 1
ATOM 581 N N . ARG A 1 74 ? 0.367 8.034 -10.568 1.00 90.75 74 ARG A N 1
ATOM 582 C CA . ARG A 1 74 ? 1.138 8.616 -9.457 1.00 90.75 74 ARG A CA 1
ATOM 583 C C . ARG A 1 74 ? 0.332 9.671 -8.708 1.00 90.75 74 ARG A C 1
ATOM 585 O O . ARG A 1 74 ? 0.377 9.688 -7.478 1.00 90.75 74 ARG A O 1
ATOM 592 N N . ASP A 1 75 ? -0.406 10.497 -9.439 1.00 91.56 75 ASP A N 1
ATOM 593 C CA . ASP A 1 75 ? -1.276 11.525 -8.869 1.00 91.56 75 ASP A CA 1
ATOM 594 C C . ASP A 1 75 ? -2.373 10.884 -8.007 1.00 91.56 75 ASP A C 1
ATOM 596 O O . ASP A 1 75 ? -2.544 11.253 -6.846 1.00 91.56 75 ASP A O 1
ATOM 600 N N . GLU A 1 76 ? -3.036 9.845 -8.525 1.00 89.62 76 GLU A N 1
ATOM 601 C CA . GLU A 1 76 ? -4.089 9.103 -7.818 1.00 89.62 76 GLU A CA 1
ATOM 602 C C . GLU A 1 76 ? -3.579 8.429 -6.533 1.00 89.62 76 GLU A C 1
ATOM 604 O O . GLU A 1 76 ? -4.202 8.527 -5.472 1.00 89.62 76 GLU A O 1
ATOM 609 N N . LEU A 1 77 ? -2.418 7.767 -6.596 1.00 91.12 77 LEU A N 1
ATOM 610 C CA . LEU A 1 77 ? -1.806 7.125 -5.427 1.00 91.12 77 LEU A CA 1
ATOM 611 C C . LEU A 1 77 ? -1.408 8.160 -4.369 1.00 91.12 77 LEU A C 1
ATOM 613 O O . LEU A 1 77 ? -1.595 7.923 -3.178 1.00 91.12 77 LEU A O 1
ATOM 617 N N . THR A 1 78 ? -0.925 9.327 -4.798 1.00 90.81 78 THR A N 1
ATOM 618 C CA . THR A 1 78 ? -0.593 10.440 -3.899 1.00 90.81 78 THR A CA 1
ATOM 619 C C . THR A 1 78 ? -1.849 10.993 -3.227 1.00 90.81 78 THR A C 1
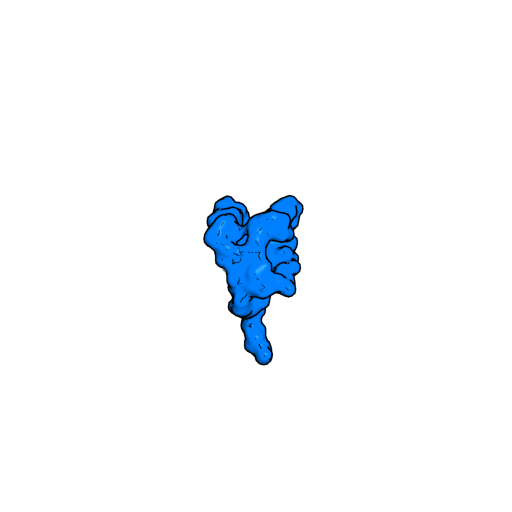ATOM 621 O O . THR A 1 78 ? -1.873 11.151 -2.006 1.00 90.81 78 THR A O 1
ATOM 624 N N . ALA A 1 79 ? -2.920 11.220 -3.994 1.00 89.94 79 ALA A N 1
ATOM 625 C CA . ALA A 1 79 ? -4.200 11.706 -3.482 1.00 89.94 79 ALA A CA 1
ATOM 626 C C . ALA A 1 79 ? -4.807 10.751 -2.440 1.00 89.94 79 ALA A C 1
ATOM 628 O O . ALA A 1 79 ? -5.324 11.193 -1.412 1.00 89.94 79 ALA A O 1
ATOM 629 N N . LYS A 1 80 ? -4.683 9.438 -2.666 1.00 87.00 80 LYS A N 1
ATOM 630 C CA . LYS A 1 80 ? -5.162 8.389 -1.752 1.00 87.00 80 LYS A CA 1
ATOM 631 C C . LYS A 1 80 ? -4.164 8.007 -0.653 1.00 87.00 80 LYS A C 1
ATOM 633 O O . LYS A 1 80 ? -4.485 7.152 0.168 1.00 87.00 80 LYS A O 1
ATOM 638 N N . LYS A 1 81 ? -2.986 8.644 -0.601 1.00 88.62 81 LYS A N 1
ATOM 639 C CA . LYS A 1 81 ? -1.900 8.349 0.355 1.00 88.62 81 LYS A CA 1
ATOM 640 C C . LYS A 1 81 ? -1.475 6.872 0.343 1.00 88.62 81 LYS A C 1
ATOM 642 O O . LYS A 1 81 ? -1.242 6.275 1.391 1.00 88.62 81 LYS A O 1
ATOM 647 N N . ILE A 1 82 ? -1.394 6.292 -0.850 1.00 90.75 82 ILE A N 1
ATOM 648 C CA . ILE A 1 82 ? -0.991 4.904 -1.078 1.00 90.75 82 ILE A CA 1
ATOM 649 C C . ILE A 1 82 ? 0.513 4.861 -1.329 1.00 90.75 82 ILE A C 1
ATOM 651 O O . ILE A 1 82 ? 1.033 5.540 -2.215 1.00 90.75 82 ILE A O 1
ATOM 655 N N . GLU A 1 83 ? 1.216 4.035 -0.565 1.00 91.12 83 GLU A N 1
ATOM 656 C CA . GLU A 1 83 ? 2.653 3.841 -0.705 1.00 91.12 83 GLU A CA 1
ATOM 657 C C . GLU A 1 83 ? 2.980 2.976 -1.932 1.00 91.12 83 GLU A C 1
ATOM 659 O O . GLU A 1 83 ? 2.330 1.961 -2.188 1.00 91.12 83 GLU A O 1
ATOM 664 N N . ILE A 1 84 ? 4.019 3.345 -2.686 1.00 90.19 84 ILE A N 1
ATOM 665 C CA . ILE A 1 84 ? 4.508 2.551 -3.819 1.00 90.19 84 ILE A CA 1
ATOM 666 C C . ILE A 1 84 ? 5.717 1.736 -3.371 1.00 90.19 84 ILE A C 1
ATOM 668 O O . ILE A 1 84 ? 6.780 2.296 -3.107 1.00 90.19 84 ILE A O 1
ATOM 672 N N . VAL A 1 85 ? 5.591 0.411 -3.402 1.00 91.00 85 VAL A N 1
ATOM 673 C CA . VAL A 1 85 ? 6.696 -0.511 -3.126 1.00 91.00 85 VAL A CA 1
ATOM 674 C C . VAL A 1 85 ? 7.106 -1.217 -4.410 1.00 91.00 85 VAL A C 1
ATOM 676 O O . VAL A 1 85 ? 6.313 -1.896 -5.062 1.00 91.00 85 VAL A O 1
ATOM 679 N N . ARG A 1 86 ? 8.373 -1.058 -4.788 1.00 90.00 86 ARG A N 1
ATOM 680 C CA . ARG A 1 86 ? 8.965 -1.751 -5.935 1.00 90.00 86 ARG A CA 1
ATOM 681 C C . ARG A 1 86 ? 9.638 -3.025 -5.454 1.00 90.00 86 ARG A C 1
ATOM 683 O O . ARG A 1 86 ? 10.401 -2.980 -4.494 1.00 90.00 86 ARG A O 1
ATOM 690 N N . ALA A 1 87 ? 9.402 -4.136 -6.145 1.00 85.81 87 ALA A N 1
ATOM 691 C CA . ALA A 1 87 ? 10.158 -5.356 -5.904 1.00 85.81 87 ALA A CA 1
ATOM 692 C C . ALA A 1 87 ? 11.659 -5.074 -6.086 1.00 85.81 87 ALA A C 1
ATOM 694 O O . ALA A 1 87 ? 12.079 -4.551 -7.119 1.00 85.81 87 ALA A O 1
ATOM 695 N N . THR A 1 88 ? 12.467 -5.402 -5.084 1.00 74.62 88 THR A N 1
ATOM 696 C CA . THR A 1 88 ? 13.922 -5.490 -5.213 1.00 74.62 88 THR A CA 1
ATOM 697 C C . THR A 1 88 ? 14.222 -6.774 -5.973 1.00 74.62 88 THR A C 1
ATOM 699 O O . THR A 1 88 ? 13.896 -7.854 -5.487 1.00 74.62 88 THR A O 1
ATOM 702 N N . ASN A 1 89 ? 14.758 -6.668 -7.189 1.00 52.28 89 ASN A N 1
ATOM 703 C CA . ASN A 1 89 ? 15.175 -7.852 -7.943 1.00 52.28 89 ASN A CA 1
ATOM 704 C C . ASN A 1 89 ? 16.182 -8.654 -7.096 1.00 52.28 89 ASN A C 1
ATOM 706 O O . ASN A 1 89 ? 17.132 -8.056 -6.586 1.00 52.28 89 ASN A O 1
ATOM 710 N N . GLY A 1 90 ? 15.946 -9.960 -6.947 1.00 46.28 90 GLY A N 1
ATOM 711 C CA . GLY A 1 90 ? 16.992 -10.936 -6.634 1.00 46.28 90 GLY A CA 1
ATOM 712 C C . GLY A 1 90 ? 17.764 -11.300 -7.892 1.00 46.28 90 GLY A C 1
ATOM 713 O O . GLY A 1 90 ? 17.153 -11.218 -8.985 1.00 46.28 90 GLY A O 1
#

Radius of gyration: 23.89 Å; chains: 1; bounding box: 29×23×78 Å

Secondary structure (DSSP, 8-state):
-THHHHHHH---HHHHHHHHHHHHHHHHHHHSS---EEEEE--SEE-HHHHTTT-TTEEEEEE-TT-EE-HHHHHHHHHTTPEEEE----

Foldseek 3Di:
DVVVVVVVVPPPVVVVVVVVVVVVVVVVVVVVVDDAPEAEDEDQEDDPVVCPPVCVRGQEYEYEQNRHYDPVNVVVNVVVNHHYHYDDDD

Sequence (90 aa):
MLERIKKLMNFETLDIDRIVREIVNRLRAEMEVQPVAALTVDARVITLSELAGKLEGVHQLRVRARAILTPSVRDELTAKKIEIVRATNG